Protein AF-A0A8J5R1Z7-F1 (afdb_monomer)

InterPro domains:
  IPR001404 Heat shock protein Hsp90 family [PF00183] (2-88)

Solvent-accessible surface area (backbone atoms only — not comparable to full-atom values): 5432 Å² total; per-residue (Å²): 117,71,67,58,58,53,48,43,70,76,51,40,88,82,47,55,60,70,56,48,47,72,72,64,61,79,76,92,82,78,64,75,84,39,68,67,50,51,49,38,66,52,22,57,74,80,38,48,70,60,28,51,50,51,51,50,45,54,49,52,50,49,34,44,76,68,65,64,46,92,65,70,67,68,54,53,60,51,49,51,53,51,51,51,59,57,58,74,78,108

Nearest PDB structures (foldseek):
  6d14-assembly1_A  TM=7.530E-01  e=4.600E-04  Danio rerio
  7exp-assembly1_A  TM=8.056E-01  e=1.306E-03  Danio rerio
  5tvw-as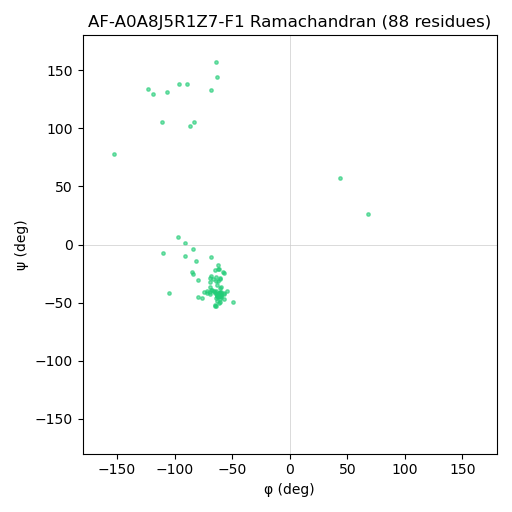sembly1_A  TM=7.892E-01  e=2.333E-03  Danio rerio
  4j0b-assembly1_A  TM=7.393E-01  e=1.647E-03  Danio rerio
  4iyn-assembly1_A  TM=7.528E-01  e=2.942E-03  Danio rerio

Structure (mmCIF, N/CA/C/O backbone):
data_AF-A0A8J5R1Z7-F1
#
_entry.id   AF-A0A8J5R1Z7-F1
#
loop_
_atom_site.group_PDB
_atom_site.id
_atom_site.type_symbol
_atom_site.label_atom_id
_atom_site.label_alt_id
_atom_site.label_comp_id
_atom_site.label_asym_id
_atom_site.label_entity_id
_atom_site.label_seq_id
_atom_site.pdbx_PDB_ins_code
_atom_site.Cartn_x
_atom_site.Cartn_y
_atom_site.Cartn_z
_atom_site.occupancy
_atom_site.B_iso_or_equiv
_atom_site.auth_seq_id
_atom_site.auth_comp_id
_atom_site.auth_asym_id
_atom_site.auth_atom_id
_atom_site.pdbx_PDB_model_num
ATOM 1 N N . MET A 1 1 ? -1.151 -3.204 -31.173 1.00 55.50 1 MET A N 1
ATOM 2 C CA . MET A 1 1 ? -0.775 -2.904 -29.767 1.00 55.50 1 MET A CA 1
ATOM 3 C C . MET A 1 1 ? -0.104 -4.070 -29.019 1.00 55.50 1 MET A C 1
ATOM 5 O O . MET A 1 1 ? 0.611 -3.799 -28.063 1.00 55.50 1 MET A O 1
ATOM 9 N N . ALA A 1 2 ? -0.251 -5.339 -29.435 1.00 56.75 2 ALA A N 1
ATOM 10 C CA . ALA A 1 2 ? 0.403 -6.484 -28.774 1.00 56.75 2 ALA A CA 1
ATOM 11 C C . ALA A 1 2 ? 1.951 -6.424 -28.774 1.00 56.75 2 ALA A C 1
ATOM 13 O O . ALA A 1 2 ? 2.579 -6.723 -27.759 1.00 56.75 2 ALA A O 1
ATOM 14 N N . ASN A 1 3 ? 2.564 -5.934 -29.860 1.00 57.19 3 ASN A N 1
ATOM 15 C CA . ASN A 1 3 ? 4.027 -5.859 -29.995 1.00 57.19 3 ASN A CA 1
ATOM 16 C C . ASN A 1 3 ? 4.687 -4.864 -29.025 1.00 57.19 3 ASN A C 1
ATOM 18 O O . ASN A 1 3 ? 5.804 -5.105 -28.584 1.00 57.19 3 ASN A O 1
ATOM 22 N N . ALA A 1 4 ? 3.992 -3.789 -28.634 1.00 61.62 4 ALA A N 1
ATOM 23 C CA . ALA A 1 4 ? 4.517 -2.808 -27.681 1.00 61.62 4 ALA A CA 1
ATOM 24 C C . ALA A 1 4 ? 4.572 -3.373 -26.252 1.00 61.62 4 ALA A C 1
ATOM 26 O O . ALA A 1 4 ? 5.573 -3.215 -25.562 1.00 61.62 4 ALA A O 1
ATOM 27 N N . ARG A 1 5 ? 3.532 -4.104 -25.823 1.00 60.75 5 ARG A N 1
ATOM 28 C CA . ARG A 1 5 ? 3.518 -4.777 -24.511 1.00 60.75 5 ARG A CA 1
ATOM 29 C C . ARG A 1 5 ? 4.586 -5.864 -24.424 1.00 60.75 5 ARG A C 1
ATOM 31 O O . ARG A 1 5 ? 5.271 -5.964 -23.411 1.00 60.75 5 ARG A O 1
ATOM 38 N N . HIS A 1 6 ? 4.752 -6.642 -25.495 1.00 66.38 6 HIS A N 1
ATOM 39 C CA . HIS A 1 6 ? 5.811 -7.644 -25.568 1.00 66.38 6 HIS A CA 1
ATOM 40 C C . HIS A 1 6 ? 7.207 -7.003 -25.529 1.00 66.38 6 HIS A C 1
ATOM 42 O O . HIS A 1 6 ? 8.046 -7.444 -24.749 1.00 66.38 6 HIS A O 1
ATOM 48 N N . PHE A 1 7 ? 7.434 -5.937 -26.306 1.00 66.69 7 PHE A N 1
ATOM 49 C CA . PHE A 1 7 ? 8.696 -5.194 -26.328 1.00 66.69 7 PHE A CA 1
ATOM 50 C C . PHE A 1 7 ? 9.045 -4.603 -24.960 1.00 66.69 7 PHE A C 1
ATOM 52 O O . PHE A 1 7 ? 10.173 -4.772 -24.498 1.00 66.69 7 PHE A O 1
ATOM 59 N N . ILE A 1 8 ? 8.071 -3.981 -24.282 1.00 66.94 8 ILE A N 1
ATOM 60 C CA . ILE A 1 8 ? 8.274 -3.470 -22.926 1.00 66.94 8 ILE A CA 1
ATOM 61 C C . ILE A 1 8 ? 8.623 -4.626 -21.994 1.00 66.94 8 ILE A C 1
ATOM 63 O O . ILE A 1 8 ? 9.602 -4.511 -21.286 1.00 66.94 8 ILE A O 1
ATOM 67 N N . ARG A 1 9 ? 7.946 -5.777 -22.043 1.00 68.06 9 ARG A N 1
ATOM 68 C CA . ARG A 1 9 ? 8.303 -6.917 -21.181 1.00 68.06 9 ARG A CA 1
ATOM 69 C C . ARG A 1 9 ? 9.741 -7.420 -21.390 1.00 68.06 9 ARG A C 1
ATOM 71 O O . ARG A 1 9 ? 10.377 -7.822 -20.425 1.00 68.06 9 ARG A O 1
ATOM 78 N N . THR A 1 10 ? 10.254 -7.412 -22.622 1.00 75.25 10 THR A N 1
ATOM 79 C CA . THR A 1 10 ? 11.615 -7.899 -22.927 1.00 75.25 10 THR A CA 1
ATOM 80 C C . THR A 1 10 ? 12.718 -6.857 -22.726 1.00 75.25 10 THR A C 1
ATOM 82 O O . THR A 1 10 ? 13.865 -7.235 -22.521 1.00 75.25 10 THR A O 1
ATOM 85 N N . GLN A 1 11 ? 12.399 -5.560 -22.788 1.00 70.38 11 GLN A N 1
ATOM 86 C CA . GLN A 1 11 ? 13.366 -4.458 -22.643 1.00 70.38 11 GLN A CA 1
ATOM 87 C C . GLN A 1 11 ? 13.189 -3.670 -21.327 1.00 70.38 11 GLN A C 1
ATOM 89 O O . GLN A 1 11 ? 14.026 -2.827 -21.009 1.00 70.38 11 GLN A O 1
ATOM 94 N N . SER A 1 12 ? 12.133 -3.927 -20.539 1.00 64.38 12 SER A N 1
ATOM 95 C CA . SER A 1 12 ? 11.776 -3.124 -19.356 1.00 64.38 12 SER A CA 1
ATOM 96 C C . SER A 1 12 ? 12.815 -3.166 -18.264 1.00 64.38 12 SER A C 1
ATOM 98 O O . SER A 1 12 ? 12.989 -2.158 -17.592 1.00 64.38 12 SER A O 1
ATOM 100 N N . GLN A 1 13 ? 13.539 -4.274 -18.109 1.00 65.88 13 GLN A N 1
ATOM 101 C CA . GLN A 1 13 ? 14.554 -4.397 -17.062 1.00 65.88 13 GLN A CA 1
ATOM 102 C C . GLN A 1 13 ? 15.687 -3.367 -17.197 1.00 65.88 13 GLN A C 1
ATOM 104 O O . GLN A 1 13 ? 16.344 -3.064 -16.211 1.00 65.88 13 GLN A O 1
ATOM 109 N N . LYS A 1 14 ? 15.902 -2.796 -18.394 1.00 70.06 14 LYS A N 1
ATOM 110 C CA . LYS A 1 14 ? 16.885 -1.722 -18.626 1.00 70.06 14 LYS A CA 1
ATOM 111 C C . LYS A 1 14 ? 16.312 -0.310 -18.462 1.00 70.06 14 LYS A C 1
ATOM 113 O O . LYS A 1 14 ? 17.067 0.655 -18.496 1.00 70.06 14 LYS A O 1
ATOM 118 N N . LEU A 1 15 ? 14.992 -0.180 -18.345 1.00 75.94 15 LEU A N 1
ATOM 119 C CA . LEU A 1 15 ? 14.306 1.096 -18.152 1.00 75.94 15 LEU A CA 1
ATOM 120 C C . LEU A 1 15 ? 14.205 1.391 -16.655 1.00 75.94 15 LEU A C 1
ATOM 122 O O . LEU A 1 15 ? 13.869 0.489 -15.887 1.00 75.94 15 LEU A O 1
ATOM 126 N N . THR A 1 16 ? 14.441 2.642 -16.263 1.00 82.12 16 THR A N 1
ATOM 127 C CA . THR A 1 16 ? 14.171 3.116 -14.897 1.00 82.12 16 THR A CA 1
ATOM 128 C C . THR A 1 16 ? 12.670 3.055 -14.595 1.00 82.12 16 THR A C 1
ATOM 130 O O . THR A 1 16 ? 11.848 3.091 -15.520 1.00 82.12 16 THR A O 1
ATOM 133 N N . GLU A 1 17 ? 12.287 2.995 -13.316 1.00 77.31 17 GLU A N 1
ATOM 134 C CA . GLU A 1 17 ? 10.876 3.046 -12.897 1.00 77.31 17 GLU A CA 1
ATOM 135 C C . GLU A 1 17 ? 10.113 4.213 -13.541 1.00 77.31 17 GLU A C 1
ATOM 137 O O . GLU A 1 17 ? 9.066 3.996 -14.150 1.00 77.31 17 GLU A O 1
ATOM 142 N N . GLU A 1 18 ? 10.654 5.435 -13.499 1.00 80.12 18 GLU A N 1
ATOM 143 C CA . GLU A 1 18 ? 10.010 6.627 -14.074 1.00 80.12 18 GLU A CA 1
ATOM 144 C C . GLU A 1 18 ? 9.701 6.472 -15.571 1.00 80.12 18 GLU A C 1
ATOM 146 O O . GLU A 1 18 ? 8.603 6.801 -16.036 1.00 80.12 18 GLU A O 1
ATOM 151 N N . MET A 1 19 ? 10.641 5.911 -16.337 1.00 81.75 19 MET A N 1
ATOM 152 C CA . MET A 1 19 ? 10.425 5.640 -17.758 1.00 81.75 19 MET A CA 1
ATOM 153 C C . MET A 1 19 ? 9.341 4.580 -17.963 1.00 81.75 19 MET A C 1
ATOM 155 O O . MET A 1 19 ? 8.499 4.731 -18.853 1.00 81.75 19 MET A O 1
ATOM 159 N N . ARG A 1 20 ? 9.316 3.529 -17.131 1.00 79.31 20 ARG A N 1
ATOM 160 C CA . ARG A 1 20 ? 8.259 2.506 -17.176 1.00 79.31 20 ARG A CA 1
ATOM 161 C C . ARG A 1 20 ? 6.889 3.121 -16.892 1.00 79.31 20 ARG A C 1
ATOM 163 O O . ARG A 1 20 ? 5.951 2.812 -17.624 1.00 79.31 20 ARG A O 1
ATOM 170 N N . TYR A 1 21 ? 6.774 4.026 -15.919 1.00 81.25 21 TYR A N 1
ATOM 171 C CA . TYR A 1 21 ? 5.529 4.747 -15.624 1.00 81.25 21 TYR A CA 1
ATOM 172 C C . TYR A 1 21 ? 5.036 5.584 -16.805 1.00 81.25 21 TYR A C 1
ATOM 174 O O . TYR A 1 21 ? 3.874 5.464 -17.201 1.00 81.25 21 TYR A O 1
ATOM 182 N N . SER A 1 22 ? 5.920 6.390 -17.399 1.00 83.81 22 SER A N 1
ATOM 183 C CA . SER A 1 22 ? 5.586 7.246 -18.544 1.00 83.81 22 SER A CA 1
ATOM 184 C C . SER A 1 22 ? 5.111 6.436 -19.760 1.00 83.81 22 SER A C 1
ATOM 186 O O . SER A 1 22 ? 4.132 6.799 -20.423 1.00 83.81 22 SER A O 1
ATOM 188 N N . LEU A 1 23 ? 5.765 5.298 -20.017 1.00 82.75 23 LEU A N 1
ATOM 189 C CA . LEU A 1 23 ? 5.466 4.417 -21.147 1.00 82.75 23 LEU A CA 1
ATOM 190 C C . LEU A 1 23 ? 4.202 3.578 -20.936 1.00 82.75 23 LEU A C 1
ATOM 192 O O . LEU A 1 23 ? 3.381 3.462 -21.846 1.00 82.75 23 LEU A O 1
ATOM 196 N N . LEU A 1 24 ? 4.052 2.963 -19.760 1.00 83.19 24 LEU A N 1
ATOM 197 C CA . LEU A 1 24 ? 2.966 2.020 -19.484 1.00 83.19 24 LEU A CA 1
ATOM 198 C C . LEU A 1 24 ? 1.671 2.708 -19.061 1.00 83.19 24 LEU A C 1
ATOM 200 O O . LEU A 1 24 ? 0.606 2.123 -19.256 1.00 83.19 24 LEU A O 1
ATOM 204 N N . ARG A 1 25 ? 1.759 3.920 -18.494 1.00 86.69 25 ARG A N 1
ATOM 205 C CA . ARG A 1 25 ? 0.627 4.679 -17.935 1.00 86.69 25 ARG A CA 1
ATOM 206 C C . ARG A 1 25 ? -0.298 3.778 -17.104 1.00 86.69 25 ARG A C 1
ATOM 208 O O . ARG A 1 25 ? -1.478 3.628 -17.439 1.00 86.69 25 ARG A O 1
ATOM 215 N N . PRO A 1 26 ? 0.247 3.106 -16.074 1.00 87.56 26 PRO A N 1
ATOM 216 C CA . PRO A 1 26 ? -0.501 2.117 -15.318 1.00 87.56 26 PRO A CA 1
ATOM 217 C C . PRO A 1 26 ? -1.697 2.762 -14.613 1.00 87.56 26 PRO A C 1
ATOM 219 O O . PRO A 1 26 ? -1.629 3.897 -14.141 1.00 87.56 26 PRO A O 1
ATOM 222 N N . ARG A 1 27 ? -2.801 2.016 -14.533 1.00 92.00 27 ARG A N 1
ATOM 223 C CA . ARG A 1 27 ? -3.991 2.403 -13.772 1.00 92.00 27 ARG A CA 1
ATOM 224 C C . ARG A 1 27 ? -4.06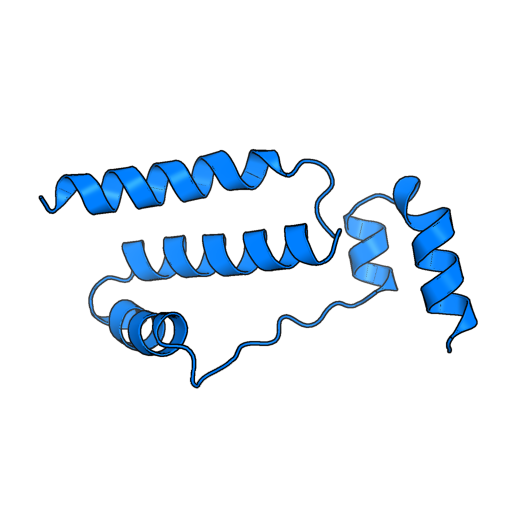9 1.546 -12.521 1.00 92.00 27 ARG A C 1
ATOM 226 O O . ARG A 1 27 ? -3.962 0.327 -12.606 1.00 92.00 27 ARG A O 1
ATOM 233 N N . PHE A 1 28 ? -4.271 2.187 -11.377 1.00 93.06 28 PHE A N 1
ATOM 234 C CA . PHE A 1 28 ? -4.548 1.480 -10.136 1.00 93.06 28 PHE A CA 1
ATOM 235 C C . PHE A 1 28 ? -6.041 1.152 -10.075 1.00 93.06 28 PHE A C 1
ATOM 237 O O . PHE A 1 28 ? -6.876 2.039 -9.898 1.00 93.06 28 PHE A O 1
ATOM 244 N N . GLU A 1 29 ? -6.375 -0.116 -10.298 1.00 94.69 29 GLU A N 1
ATOM 245 C CA . GLU A 1 29 ? -7.750 -0.613 -10.264 1.00 94.69 29 GLU A CA 1
ATOM 246 C C . GLU A 1 29 ? -8.063 -1.221 -8.896 1.00 94.69 29 GLU A C 1
ATOM 248 O O . GLU A 1 29 ? -7.250 -1.937 -8.313 1.00 94.69 29 GLU A O 1
ATOM 253 N N . ILE A 1 30 ? -9.257 -0.931 -8.376 1.00 94.56 30 ILE A N 1
ATOM 254 C CA . ILE A 1 30 ? -9.675 -1.333 -7.032 1.00 94.56 30 ILE A CA 1
ATOM 255 C C . ILE A 1 30 ? -10.964 -2.148 -7.125 1.00 94.56 30 ILE A C 1
ATOM 257 O O . ILE A 1 30 ? -11.932 -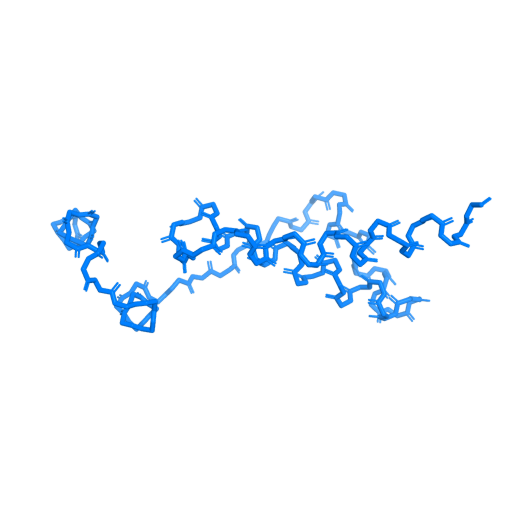1.737 -7.764 1.00 94.56 30 ILE A O 1
ATOM 261 N N . ASN A 1 31 ? -11.010 -3.276 -6.415 1.00 95.44 31 ASN A N 1
ATOM 262 C CA . ASN A 1 31 ? -12.236 -4.046 -6.234 1.00 95.44 31 ASN A CA 1
ATOM 263 C C . ASN A 1 31 ? -13.041 -3.520 -5.033 1.00 95.44 31 ASN A C 1
ATOM 265 O O . ASN A 1 31 ? -12.754 -3.857 -3.883 1.00 95.44 31 ASN A O 1
ATOM 269 N N . VAL A 1 32 ? -14.100 -2.756 -5.305 1.00 95.44 32 VAL A N 1
ATOM 270 C CA . VAL A 1 32 ? -14.994 -2.183 -4.278 1.00 95.44 32 VAL A CA 1
ATOM 271 C C . VAL A 1 32 ? -15.733 -3.231 -3.436 1.00 95.44 32 VAL A C 1
ATOM 273 O O . VAL A 1 32 ? -16.160 -2.945 -2.318 1.00 95.44 32 VAL A O 1
ATOM 276 N N . ASN A 1 33 ? -15.863 -4.465 -3.932 1.00 97.00 33 ASN A N 1
ATOM 277 C CA . ASN A 1 33 ? -16.507 -5.547 -3.190 1.00 97.00 33 ASN A CA 1
ATOM 278 C C . ASN A 1 33 ? -15.576 -6.208 -2.167 1.00 97.00 33 ASN A C 1
ATOM 280 O O . ASN A 1 33 ? -16.065 -6.912 -1.281 1.00 97.00 33 ASN A O 1
ATOM 284 N N . HIS A 1 34 ? -14.266 -5.966 -2.254 1.00 97.56 34 HIS A N 1
ATOM 285 C CA . HIS A 1 34 ? -13.287 -6.595 -1.379 1.00 97.56 34 HIS A CA 1
ATOM 286 C C . HIS A 1 34 ? -13.432 -6.100 0.076 1.00 97.56 34 HIS A C 1
ATOM 288 O O . HIS A 1 34 ? -13.484 -4.884 0.298 1.00 97.56 34 HIS A O 1
ATOM 294 N N . PRO A 1 35 ? -13.437 -6.993 1.089 1.00 97.44 35 PRO A N 1
ATOM 295 C CA . PRO A 1 35 ? -13.623 -6.610 2.492 1.00 97.44 35 PRO A CA 1
ATOM 296 C C . PRO A 1 35 ? -12.641 -5.539 2.984 1.00 97.44 35 PRO A C 1
ATOM 298 O O . PRO A 1 35 ? -13.047 -4.606 3.675 1.00 97.44 35 PRO A O 1
ATOM 301 N N . ILE A 1 36 ? -11.370 -5.621 2.569 1.00 95.50 36 ILE A N 1
ATOM 302 C CA . ILE A 1 36 ? -10.347 -4.621 2.927 1.00 95.50 36 ILE A CA 1
ATOM 303 C C . ILE A 1 36 ? -10.718 -3.232 2.395 1.00 95.50 36 ILE A C 1
ATOM 305 O O . ILE A 1 36 ? -10.588 -2.261 3.128 1.00 95.50 36 ILE A O 1
ATOM 309 N N . ILE A 1 37 ? -11.222 -3.123 1.162 1.00 97.31 37 ILE A N 1
ATOM 310 C CA . ILE A 1 37 ? -11.574 -1.829 0.555 1.00 97.31 37 ILE A CA 1
ATOM 311 C C . ILE A 1 37 ? -12.797 -1.222 1.244 1.00 97.31 37 ILE A C 1
ATOM 313 O O . ILE A 1 37 ? -12.810 -0.034 1.560 1.00 97.31 37 ILE A O 1
ATOM 317 N N . LYS A 1 38 ? -13.796 -2.050 1.569 1.00 97.19 38 LYS A N 1
ATOM 318 C CA . LYS A 1 38 ? -14.951 -1.612 2.365 1.00 97.19 38 LYS A CA 1
ATOM 319 C C . LYS A 1 38 ? -14.524 -1.101 3.740 1.00 97.19 38 LYS A C 1
ATOM 321 O O . LYS A 1 38 ? -14.995 -0.055 4.179 1.00 97.19 38 LYS A O 1
ATOM 326 N N . LYS A 1 39 ? -13.611 -1.811 4.413 1.00 9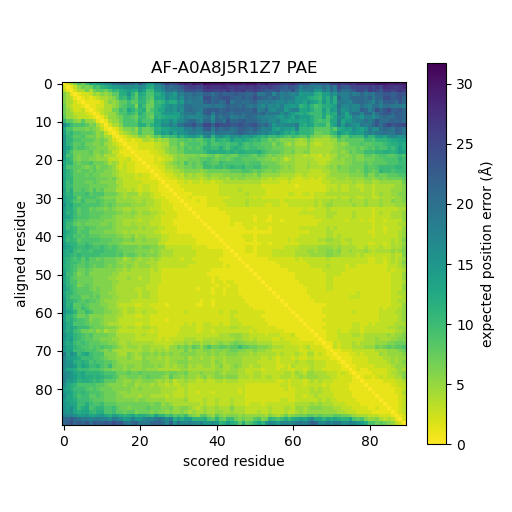6.25 39 LYS A N 1
ATOM 327 C CA . LYS A 1 39 ? -13.098 -1.392 5.723 1.00 96.25 39 LYS A CA 1
ATOM 328 C C . LYS A 1 39 ? -12.238 -0.135 5.617 1.00 96.25 39 LYS A C 1
ATOM 330 O O . LYS A 1 39 ? -12.376 0.747 6.456 1.00 96.25 39 LYS A O 1
ATOM 335 N N . LEU A 1 40 ? -11.421 -0.020 4.574 1.00 96.25 40 LEU A N 1
ATOM 336 C CA . LEU A 1 40 ? -10.610 1.161 4.294 1.00 96.25 40 LEU A CA 1
ATOM 337 C C . LEU A 1 40 ? -11.471 2.426 4.164 1.00 96.25 40 LEU A C 1
ATOM 339 O O . LEU A 1 40 ? -11.124 3.449 4.745 1.00 96.25 40 LEU A O 1
ATOM 343 N N . ASN A 1 41 ? -12.624 2.337 3.491 1.00 95.81 41 ASN A N 1
ATOM 344 C CA . ASN A 1 41 ? -13.572 3.452 3.378 1.00 95.81 41 ASN A CA 1
ATOM 345 C C . ASN A 1 41 ? -14.149 3.903 4.733 1.00 95.81 41 ASN A C 1
ATOM 347 O O . ASN A 1 41 ? -14.447 5.071 4.928 1.00 95.81 41 ASN A O 1
ATOM 351 N N . HIS A 1 42 ? -14.311 2.991 5.691 1.00 96.25 42 HIS A N 1
ATOM 352 C CA . HIS A 1 42 ? -14.677 3.378 7.056 1.00 96.25 42 HIS A CA 1
ATOM 353 C C . HIS A 1 42 ? -13.482 3.992 7.801 1.00 96.25 42 HIS A C 1
ATOM 355 O O . HIS A 1 42 ? -13.626 4.963 8.540 1.00 96.25 42 HIS A O 1
ATOM 361 N N . LEU A 1 43 ? -12.287 3.418 7.628 1.00 95.81 43 LEU A N 1
ATOM 362 C CA . LEU A 1 43 ? -11.074 3.885 8.298 1.00 95.81 43 LEU A CA 1
ATOM 363 C C . LEU A 1 43 ? -10.677 5.299 7.868 1.00 95.81 43 LEU A C 1
ATOM 365 O O . LEU A 1 43 ? -10.098 6.014 8.679 1.00 95.81 43 LEU A O 1
ATOM 369 N N . SER A 1 44 ? -11.014 5.737 6.650 1.00 94.44 44 SER A N 1
ATOM 370 C CA . SER A 1 44 ? -10.671 7.084 6.175 1.00 94.44 44 SER A CA 1
ATOM 371 C C . SER A 1 44 ? -11.223 8.205 7.058 1.00 94.44 44 SER A C 1
ATOM 373 O O . SER A 1 44 ? -10.652 9.292 7.064 1.00 94.44 44 SER A O 1
ATOM 375 N N . THR A 1 45 ? -12.296 7.952 7.814 1.00 95.69 45 THR A N 1
ATOM 376 C CA . THR A 1 45 ? -12.831 8.889 8.812 1.00 95.69 45 THR A CA 1
ATOM 377 C C . THR A 1 45 ? -12.513 8.465 10.244 1.00 95.69 45 THR A C 1
ATOM 379 O O . THR A 1 45 ? -12.157 9.315 11.055 1.00 95.69 45 THR A O 1
ATOM 382 N N . SER A 1 46 ? -12.613 7.172 10.574 1.00 96.12 46 SER A N 1
ATOM 383 C CA . SER A 1 46 ? -12.477 6.704 11.961 1.00 96.12 46 SER A CA 1
ATOM 384 C C . SER A 1 46 ? -11.031 6.581 12.452 1.00 96.12 46 SER A C 1
ATOM 386 O O . SER A 1 46 ? -10.784 6.685 13.647 1.00 96.12 46 SER A O 1
ATOM 388 N N . ASP A 1 47 ? -10.087 6.287 11.554 1.00 94.56 47 ASP A N 1
ATOM 389 C CA . ASP A 1 47 ? -8.655 6.158 11.862 1.00 94.56 47 ASP A CA 1
ATOM 390 C C . ASP A 1 47 ? -7.821 6.504 10.608 1.00 94.56 47 ASP A C 1
ATOM 392 O O . ASP A 1 47 ? -7.339 5.613 9.893 1.00 94.56 47 ASP A O 1
ATOM 396 N N . PRO A 1 48 ? -7.664 7.808 10.296 1.00 94.50 48 PRO A N 1
ATOM 397 C CA . PRO A 1 48 ? -6.994 8.252 9.073 1.00 94.50 48 PRO A CA 1
ATOM 398 C C . PRO A 1 48 ? -5.532 7.799 8.974 1.00 94.50 48 PRO A C 1
ATOM 400 O O . PRO A 1 48 ? -5.023 7.589 7.871 1.00 94.50 48 PRO A O 1
ATOM 403 N N . LYS A 1 49 ? -4.852 7.617 10.118 1.00 92.38 49 LYS A N 1
ATOM 404 C CA . LYS A 1 49 ? -3.468 7.123 10.170 1.00 92.38 49 LYS A CA 1
ATOM 405 C C . LYS A 1 49 ? -3.403 5.691 9.642 1.00 92.38 49 LYS A C 1
ATOM 407 O O . LYS A 1 49 ? -2.631 5.417 8.722 1.00 92.38 49 LYS A O 1
ATOM 412 N N . LEU A 1 50 ? -4.248 4.800 10.168 1.00 92.94 50 LEU A N 1
ATOM 413 C CA . LEU A 1 50 ? -4.322 3.416 9.703 1.00 92.94 50 LEU A CA 1
ATOM 414 C C . LEU A 1 50 ? -4.788 3.331 8.242 1.00 92.94 50 LEU A C 1
ATOM 416 O O . LEU A 1 50 ? -4.232 2.555 7.466 1.00 92.94 50 LEU A O 1
ATOM 420 N N . ALA A 1 51 ? -5.763 4.155 7.843 1.00 94.75 51 ALA A N 1
ATOM 421 C CA . ALA A 1 51 ? -6.242 4.201 6.462 1.00 94.75 51 ALA A CA 1
ATOM 422 C C . ALA A 1 51 ? -5.129 4.570 5.470 1.00 94.75 51 ALA A C 1
ATOM 424 O O . ALA A 1 51 ? -4.997 3.935 4.419 1.00 94.75 51 ALA A O 1
ATOM 425 N N . LYS A 1 52 ? -4.298 5.564 5.809 1.00 93.69 52 LYS A N 1
ATOM 426 C CA . LYS A 1 52 ? -3.161 5.983 4.982 1.00 93.69 52 LYS A CA 1
ATOM 427 C C . LYS A 1 52 ? -2.158 4.845 4.798 1.00 93.69 52 LYS A C 1
ATOM 429 O O . LYS A 1 52 ? -1.808 4.533 3.661 1.00 93.69 52 LYS A O 1
ATOM 434 N N . LEU A 1 53 ? -1.750 4.200 5.890 1.00 93.62 53 LEU A N 1
ATOM 435 C CA . LEU A 1 53 ? -0.791 3.093 5.848 1.00 93.62 53 LEU A CA 1
ATOM 436 C C . LEU A 1 53 ? -1.331 1.891 5.066 1.00 93.62 53 LEU A C 1
ATOM 438 O O . LEU A 1 53 ? -0.631 1.339 4.219 1.00 93.62 53 LEU A O 1
ATOM 442 N N . LEU A 1 54 ? -2.600 1.529 5.277 1.00 94.06 54 LEU A N 1
ATOM 443 C CA . LEU A 1 54 ? -3.253 0.447 4.541 1.00 94.06 54 LEU A CA 1
ATOM 444 C C . LEU A 1 54 ? -3.349 0.753 3.038 1.00 94.06 54 LEU A C 1
ATOM 446 O O . LEU A 1 54 ? -3.077 -0.119 2.215 1.00 94.06 54 LEU A O 1
ATOM 450 N N . THR A 1 55 ? -3.693 1.990 2.671 1.00 94.69 55 THR A N 1
ATOM 451 C CA . THR A 1 55 ? -3.735 2.423 1.263 1.00 94.69 55 THR A CA 1
ATOM 452 C C . THR A 1 55 ? -2.354 2.344 0.624 1.00 94.69 55 THR A C 1
ATOM 454 O O . THR A 1 55 ? -2.219 1.817 -0.479 1.00 94.69 55 THR A O 1
ATOM 457 N N . GLN A 1 56 ? -1.325 2.820 1.329 1.00 93.50 56 GLN A N 1
ATOM 458 C CA . GLN A 1 56 ? 0.055 2.759 0.861 1.00 93.50 56 GLN A CA 1
ATOM 459 C C . GLN A 1 56 ? 0.507 1.309 0.664 1.00 93.50 56 GLN A C 1
ATOM 461 O O . GLN A 1 56 ? 1.055 0.989 -0.385 1.00 93.50 56 GLN A O 1
ATOM 466 N N . GLN A 1 57 ? 0.191 0.409 1.599 1.00 94.25 57 GLN A N 1
ATOM 467 C CA . GLN A 1 57 ? 0.508 -1.014 1.468 1.00 94.25 57 GLN A CA 1
ATOM 468 C C . GLN A 1 57 ? -0.189 -1.662 0.262 1.00 94.25 57 GLN A C 1
ATOM 470 O O . GLN A 1 57 ? 0.448 -2.407 -0.483 1.00 94.25 57 GLN A O 1
ATOM 475 N N . LEU A 1 58 ? -1.480 -1.379 0.047 1.00 94.56 58 LEU A N 1
ATOM 476 C CA . LEU A 1 58 ? -2.233 -1.895 -1.103 1.00 94.56 58 LEU A CA 1
ATOM 477 C C . LEU A 1 58 ? -1.657 -1.393 -2.429 1.00 94.56 58 LEU A C 1
ATOM 479 O O . LEU A 1 58 ? -1.506 -2.170 -3.371 1.00 94.56 58 LEU A O 1
ATOM 483 N N . PHE A 1 59 ? -1.323 -0.104 -2.491 1.00 93.50 59 PHE A N 1
ATOM 484 C CA . PHE A 1 59 ? -0.741 0.507 -3.676 1.00 93.50 59 PHE A CA 1
ATOM 485 C C . PHE A 1 59 ? 0.641 -0.077 -3.979 1.00 93.50 59 PHE A C 1
ATOM 487 O O . PHE A 1 59 ? 0.852 -0.600 -5.071 1.00 93.50 59 PHE A O 1
ATOM 494 N N . THR A 1 60 ? 1.553 -0.091 -3.003 1.00 91.88 60 THR A N 1
ATOM 495 C CA . THR A 1 60 ? 2.895 -0.665 -3.173 1.00 91.88 60 THR A CA 1
ATOM 496 C C . THR A 1 60 ? 2.833 -2.145 -3.531 1.00 91.88 60 THR A C 1
ATOM 498 O O . THR A 1 60 ? 3.547 -2.586 -4.430 1.00 91.88 60 THR A O 1
ATOM 501 N N . GLY A 1 61 ? 1.932 -2.910 -2.906 1.00 92.56 61 GLY A N 1
ATOM 502 C CA . GLY A 1 61 ? 1.711 -4.315 -3.245 1.00 92.56 61 GLY A CA 1
ATOM 503 C C . GLY A 1 61 ? 1.266 -4.505 -4.696 1.00 92.56 61 GLY A C 1
ATOM 504 O O . GLY A 1 61 ? 1.776 -5.391 -5.382 1.00 92.56 61 GLY A O 1
ATOM 505 N N . ALA A 1 62 ? 0.378 -3.644 -5.199 1.00 93.19 62 ALA A N 1
ATOM 506 C CA . ALA A 1 62 ? -0.035 -3.671 -6.598 1.00 93.19 62 ALA A CA 1
ATOM 507 C C . ALA A 1 62 ? 1.099 -3.276 -7.556 1.00 93.19 62 ALA A C 1
ATOM 509 O O . ALA A 1 62 ? 1.249 -3.913 -8.597 1.00 93.19 62 ALA A O 1
ATOM 510 N N . MET A 1 63 ? 1.926 -2.283 -7.206 1.00 90.19 63 MET A N 1
ATOM 511 C CA . MET A 1 63 ? 3.092 -1.909 -8.015 1.00 90.19 63 MET A CA 1
ATOM 512 C C . MET A 1 63 ? 4.106 -3.061 -8.104 1.00 90.19 63 MET A C 1
ATOM 514 O O . MET A 1 63 ? 4.573 -3.379 -9.199 1.00 90.19 63 MET A O 1
ATOM 518 N N . VAL A 1 64 ? 4.399 -3.730 -6.980 1.00 90.50 64 VAL A N 1
ATOM 519 C CA . VAL A 1 64 ? 5.279 -4.912 -6.943 1.00 90.50 64 VAL A CA 1
ATOM 520 C C . 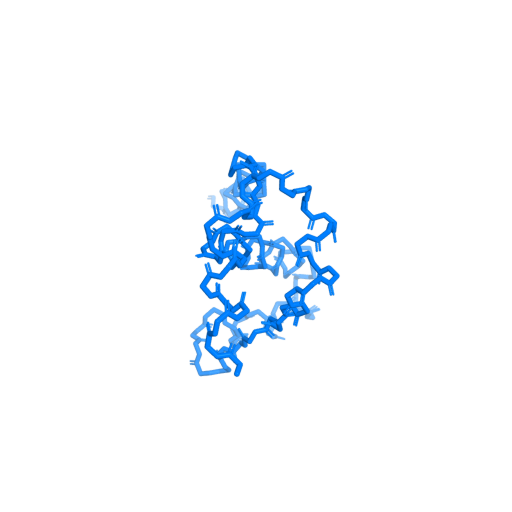VAL A 1 64 ? 4.681 -6.057 -7.758 1.00 90.50 64 VAL A C 1
ATOM 522 O O . VAL A 1 64 ? 5.360 -6.611 -8.619 1.00 90.50 64 VAL A O 1
ATOM 525 N N . GLY A 1 65 ? 3.398 -6.373 -7.558 1.00 89.12 65 GLY A N 1
ATOM 526 C CA . GLY A 1 65 ? 2.700 -7.408 -8.327 1.00 89.12 65 GLY A CA 1
ATOM 527 C C . GLY A 1 65 ? 2.659 -7.126 -9.835 1.00 89.12 65 GLY A C 1
ATOM 528 O O . GLY A 1 65 ? 2.670 -8.057 -10.637 1.00 89.12 65 GLY A O 1
ATOM 529 N N . ALA A 1 66 ? 2.667 -5.851 -10.229 1.00 88.00 66 ALA A N 1
ATOM 530 C CA . ALA A 1 66 ? 2.731 -5.414 -11.621 1.00 88.00 66 ALA A CA 1
ATOM 531 C C . ALA A 1 66 ? 4.161 -5.352 -12.199 1.00 88.00 66 ALA A C 1
ATOM 533 O O . ALA A 1 66 ? 4.315 -5.049 -13.384 1.00 88.00 66 ALA A O 1
ATOM 534 N N . GLY A 1 67 ? 5.204 -5.614 -11.400 1.00 86.06 67 GLY A N 1
ATOM 535 C CA . GLY A 1 67 ? 6.605 -5.487 -11.823 1.00 86.06 67 GLY A CA 1
ATOM 536 C C . GLY A 1 67 ? 7.037 -4.039 -12.091 1.00 86.06 67 GLY A C 1
ATOM 537 O O . GLY A 1 67 ? 7.927 -3.792 -12.906 1.00 86.06 67 GLY A O 1
ATOM 538 N N . LEU A 1 68 ? 6.373 -3.077 -11.444 1.00 86.00 68 LEU A N 1
ATOM 539 C CA . LEU A 1 68 ? 6.651 -1.640 -11.540 1.00 86.00 68 LEU A CA 1
ATOM 540 C C . LEU A 1 68 ? 7.536 -1.129 -10.399 1.00 86.00 68 LEU A C 1
ATOM 542 O O . LEU A 1 68 ? 7.729 0.077 -10.295 1.00 86.00 68 LEU A O 1
ATOM 546 N N . VAL A 1 69 ? 8.0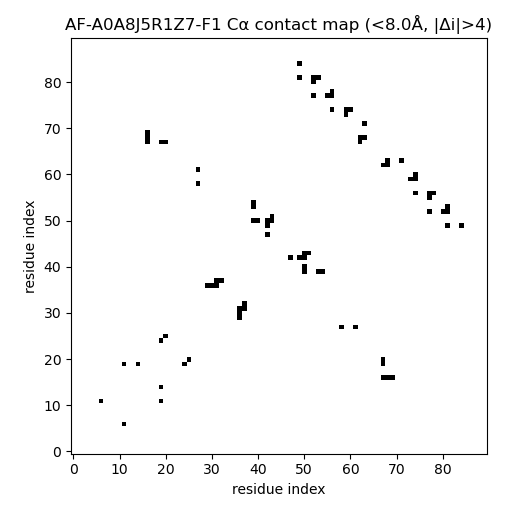36 -2.038 -9.561 1.00 86.19 69 VAL A N 1
ATOM 547 C CA . VAL A 1 69 ? 8.973 -1.753 -8.473 1.00 86.19 69 VAL A CA 1
ATOM 548 C C . VAL A 1 69 ? 10.265 -2.523 -8.712 1.00 86.19 69 VAL A C 1
ATOM 550 O O . VAL A 1 69 ? 10.209 -3.733 -8.942 1.00 86.19 69 VAL A O 1
ATOM 553 N N . ASP A 1 70 ? 11.405 -1.839 -8.644 1.00 82.44 70 ASP A N 1
ATOM 554 C CA . ASP A 1 70 ? 12.732 -2.439 -8.821 1.00 82.44 70 ASP A CA 1
ATOM 555 C C . ASP A 1 70 ? 13.218 -3.166 -7.553 1.00 82.44 70 ASP A C 1
ATOM 557 O O . ASP A 1 70 ? 13.677 -4.306 -7.643 1.00 82.44 70 ASP A O 1
ATOM 561 N N . ASP A 1 71 ? 13.077 -2.556 -6.368 1.00 87.44 71 ASP A N 1
ATOM 562 C CA . ASP A 1 71 ? 13.398 -3.198 -5.083 1.00 87.44 71 ASP A CA 1
ATOM 563 C C . ASP A 1 71 ? 12.124 -3.474 -4.260 1.00 87.44 71 ASP A C 1
ATOM 565 O O . ASP A 1 71 ? 11.568 -2.558 -3.651 1.00 87.44 71 ASP A O 1
ATOM 569 N N . PRO A 1 72 ? 11.653 -4.733 -4.164 1.00 86.25 72 PRO A N 1
ATOM 570 C CA . PRO A 1 72 ? 10.443 -5.062 -3.414 1.00 86.25 72 PRO A CA 1
ATOM 571 C C . PRO A 1 72 ? 10.599 -4.882 -1.896 1.00 86.25 72 PRO A C 1
ATOM 573 O O . PRO A 1 72 ? 9.596 -4.914 -1.179 1.00 86.25 72 PRO A O 1
ATOM 576 N N . ARG A 1 73 ? 11.819 -4.666 -1.377 1.00 90.00 73 ARG A N 1
ATOM 577 C CA . ARG A 1 73 ? 12.055 -4.422 0.056 1.00 90.00 73 ARG A CA 1
ATOM 578 C C . ARG A 1 73 ? 11.365 -3.161 0.562 1.00 90.00 73 ARG A C 1
ATOM 580 O O . ARG A 1 73 ? 11.122 -3.074 1.763 1.00 90.00 73 ARG A O 1
ATOM 587 N N . ILE A 1 74 ? 10.961 -2.244 -0.322 1.00 86.50 74 ILE A N 1
ATOM 588 C CA . ILE A 1 74 ? 10.144 -1.079 0.049 1.00 86.50 74 ILE A CA 1
ATOM 589 C C . ILE A 1 74 ? 8.824 -1.468 0.742 1.00 86.50 74 ILE A C 1
ATOM 591 O O . ILE A 1 74 ? 8.290 -0.683 1.521 1.00 86.50 74 ILE A O 1
ATOM 595 N N . LEU A 1 75 ? 8.317 -2.689 0.510 1.00 88.00 75 LEU A N 1
ATOM 596 C CA . LEU A 1 75 ? 7.133 -3.226 1.192 1.00 88.00 75 LEU A CA 1
ATOM 597 C C . LEU A 1 75 ? 7.366 -3.499 2.682 1.00 88.00 75 LEU A C 1
ATOM 599 O O . LEU A 1 75 ? 6.406 -3.508 3.452 1.00 88.00 75 LEU A O 1
ATOM 603 N N . LEU A 1 76 ? 8.612 -3.769 3.086 1.00 90.50 76 LEU A N 1
ATOM 604 C CA . LEU A 1 76 ? 8.934 -4.180 4.452 1.00 90.50 76 LEU A CA 1
ATOM 605 C C . LEU A 1 76 ? 8.736 -3.031 5.440 1.00 90.50 76 LEU A C 1
ATOM 607 O O . LEU A 1 76 ? 8.259 -3.246 6.548 1.00 90.50 76 LEU A O 1
ATOM 611 N N . THR A 1 77 ? 9.050 -1.802 5.036 1.00 86.00 77 THR A N 1
ATOM 612 C CA . THR A 1 77 ? 8.875 -0.632 5.901 1.00 86.00 77 THR A CA 1
ATOM 613 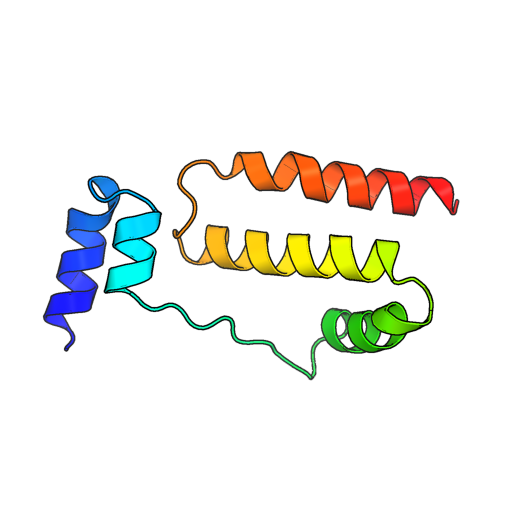C C . THR A 1 77 ? 7.397 -0.409 6.223 1.00 86.00 77 THR A C 1
ATOM 615 O O . THR A 1 77 ? 7.018 -0.390 7.392 1.00 86.00 77 THR A O 1
ATOM 618 N N . SER A 1 78 ? 6.537 -0.335 5.200 1.00 84.62 78 SER A N 1
ATOM 619 C CA . SER A 1 78 ? 5.106 -0.069 5.394 1.00 84.62 78 SER A CA 1
ATOM 620 C C . SER A 1 78 ? 4.365 -1.226 6.064 1.00 84.62 78 SER A C 1
ATOM 622 O O . SER A 1 78 ? 3.433 -0.985 6.833 1.00 84.62 78 SER A O 1
ATOM 624 N N . ILE A 1 79 ? 4.781 -2.478 5.828 1.00 92.06 79 ILE A N 1
ATOM 625 C CA . ILE A 1 79 ? 4.170 -3.627 6.504 1.00 92.06 79 ILE A CA 1
ATOM 626 C C . ILE A 1 79 ? 4.573 -3.688 7.978 1.00 92.06 79 ILE A C 1
ATOM 628 O O . ILE A 1 79 ? 3.716 -3.946 8.816 1.00 92.06 79 ILE A O 1
ATOM 632 N N . ASN A 1 80 ? 5.832 -3.390 8.316 1.00 93.12 80 ASN A N 1
ATOM 633 C CA . ASN A 1 80 ? 6.285 -3.368 9.706 1.00 93.12 80 ASN A CA 1
ATOM 634 C C . ASN A 1 80 ? 5.582 -2.257 10.493 1.00 93.12 80 ASN A C 1
ATOM 636 O O . ASN A 1 80 ? 5.141 -2.494 11.613 1.00 93.12 80 ASN A O 1
ATOM 640 N N . GLU A 1 81 ? 5.405 -1.074 9.900 1.00 91.44 81 GLU A N 1
ATOM 641 C CA . GLU A 1 81 ? 4.626 0.006 10.515 1.00 91.44 81 GLU A CA 1
ATOM 642 C C . GLU A 1 81 ? 3.164 -0.396 10.754 1.00 91.44 81 GLU A C 1
ATOM 644 O O . GLU A 1 81 ? 2.633 -0.150 11.838 1.00 91.44 81 GLU A O 1
ATOM 649 N N . LEU A 1 82 ? 2.521 -1.054 9.780 1.00 92.31 82 LEU A N 1
ATOM 650 C CA . LEU A 1 82 ? 1.164 -1.589 9.935 1.00 92.31 82 LEU A CA 1
ATOM 651 C C . LEU A 1 82 ? 1.078 -2.621 11.059 1.00 92.31 82 LEU A C 1
ATOM 653 O O . LEU A 1 82 ? 0.162 -2.553 11.877 1.00 92.31 82 LEU A O 1
ATOM 657 N N . LEU A 1 83 ? 2.016 -3.568 11.096 1.00 92.56 83 LEU A N 1
ATOM 658 C CA . LEU A 1 83 ? 2.051 -4.628 12.101 1.00 92.56 83 LEU A CA 1
ATOM 659 C C . LEU A 1 83 ? 2.253 -4.054 13.504 1.00 92.56 83 LEU A C 1
ATOM 661 O O . LEU A 1 83 ? 1.512 -4.428 14.408 1.00 92.56 83 LEU A O 1
ATOM 665 N N . THR A 1 84 ? 3.171 -3.101 13.679 1.00 93.31 84 THR A N 1
ATOM 666 C CA . THR A 1 84 ? 3.370 -2.406 14.961 1.00 93.31 84 THR A CA 1
ATOM 667 C C . THR A 1 84 ? 2.083 -1.731 15.429 1.00 93.31 84 THR A C 1
ATOM 669 O O . THR A 1 84 ? 1.663 -1.937 16.561 1.00 93.31 84 THR A O 1
ATOM 672 N N . LEU A 1 85 ? 1.394 -1.005 14.544 1.00 90.31 85 LEU A N 1
ATOM 673 C CA . LEU A 1 85 ? 0.130 -0.331 14.871 1.00 90.31 85 LEU A CA 1
ATOM 674 C C . LEU A 1 85 ? -0.995 -1.301 15.258 1.00 90.31 85 LEU A C 1
ATOM 676 O O . LEU A 1 85 ? -1.852 -0.970 16.076 1.00 90.31 85 LEU A O 1
ATOM 680 N N . VAL A 1 86 ? -1.026 -2.483 14.639 1.00 87.12 86 VAL A N 1
ATOM 681 C CA . VAL A 1 86 ? -1.978 -3.541 14.999 1.00 87.12 86 VAL A CA 1
ATOM 682 C C . VAL A 1 86 ? -1.643 -4.108 16.378 1.00 87.12 86 VAL A C 1
ATOM 684 O O . VAL A 1 86 ? -2.553 -4.306 17.177 1.00 87.12 86 VAL A O 1
ATOM 687 N N . LEU A 1 87 ? -0.359 -4.327 16.668 1.00 92.00 87 LEU A N 1
ATOM 688 C CA . LEU A 1 87 ? 0.101 -4.854 17.953 1.00 92.0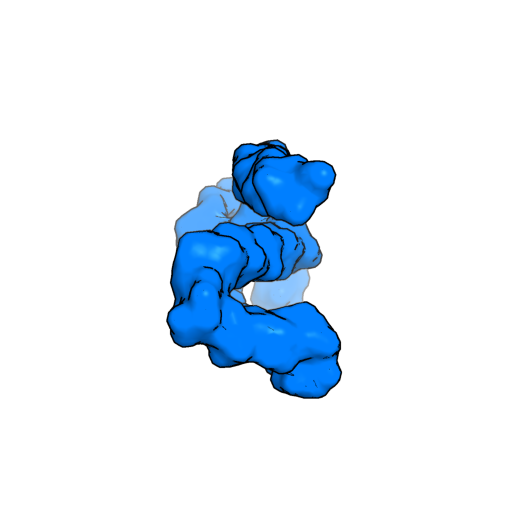0 87 LEU A CA 1
ATOM 689 C C . LEU A 1 87 ? -0.072 -3.858 19.109 1.00 92.00 87 LEU A C 1
ATOM 691 O O . LEU A 1 87 ? -0.309 -4.295 20.222 1.00 92.00 87 LEU A O 1
ATOM 695 N N . GLU A 1 88 ? -0.030 -2.545 18.868 1.00 88.62 88 GLU A N 1
ATOM 696 C CA . GLU A 1 88 ? -0.296 -1.519 19.896 1.00 88.62 88 GLU A CA 1
ATOM 697 C C . GLU A 1 88 ? -1.744 -1.526 20.425 1.00 88.62 88 GLU A C 1
ATOM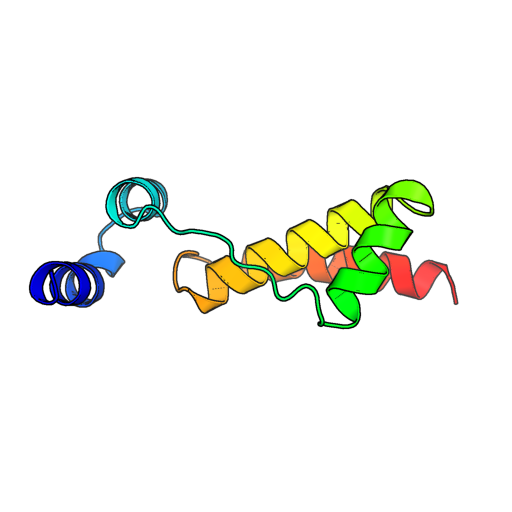 699 O O . GLU A 1 88 ? -2.012 -0.996 21.502 1.00 88.62 88 GLU A O 1
ATOM 704 N N . LYS A 1 89 ? -2.698 -2.077 19.662 1.00 74.62 89 LYS A N 1
ATOM 705 C CA . LYS A 1 89 ? -4.121 -2.142 20.045 1.00 74.62 89 LYS A CA 1
ATOM 706 C C . LYS A 1 89 ? -4.493 -3.429 20.799 1.00 74.62 89 LYS A C 1
ATOM 708 O O . LYS A 1 89 ? -5.670 -3.595 21.127 1.00 74.62 89 LYS A O 1
ATOM 713 N N . HIS A 1 90 ? -3.531 -4.318 21.046 1.00 61.06 90 HIS A N 1
ATOM 714 C CA . HIS A 1 90 ? -3.687 -5.596 21.746 1.00 61.06 90 HIS A CA 1
ATOM 715 C C . HIS A 1 90 ? -2.849 -5.630 23.024 1.00 61.06 90 HIS A C 1
ATOM 717 O O . HIS A 1 90 ? -3.315 -6.294 23.977 1.00 61.06 90 HIS A O 1
#

pLDDT: mean 86.07, std 11.14, range [55.5, 97.56]

Foldseek 3Di:
DVVLVVVCVVCVVVPDLVRCCVSVVDDDDDDCVDPLNVVLVVCVPVPVPLSVLSVVLSVLVVCVVVVSDPDNCVNVVSVVVNVVVVVVVD

Sequence (90 aa):
MANARHFIRTQSQKLTEEMRYSLLRPRFEINVNHPIIKKLNHLSTSDPKLAKLLTQQLFTGAMVGAGLVDDPRILLTSINELLTLVLEKH

Mean predicted aligned error: 6.41 Å

Secondary structure (DSSP, 8-state):
-HHHHHHHHHHGGGS-HHHHHHHH-------TTSHHHHHHHHHHHH-HHHHHHHHHHHHHHHHHHTT--S-TTHHHHHHHHHHHHHHTT-

Organism: NCBI:txid2053667

Radius of gyration: 16.2 Å; Cα contacts (8 Å, |Δi|>4): 43; chains: 1; bounding box: 33×17×52 Å